Protein AF-R1AU46-F1 (afdb_monomer)

Organism: NCBI:txid1304284

Solvent-accessible surface area (backbone atoms only — not comparable to full-atom values): 3158 Å² total; per-residue (Å²): 117,66,66,64,54,52,53,48,51,66,69,56,68,62,76,66,51,75,42,52,56,90,81,55,86,60,93,91,56,78,82,67,80,53,33,97,87,71,78,38,67,66,56,67,47,78,89

InterPro domains:
  IPR025626 YyzF-like protein [PF14116] (2-47)
  IPR0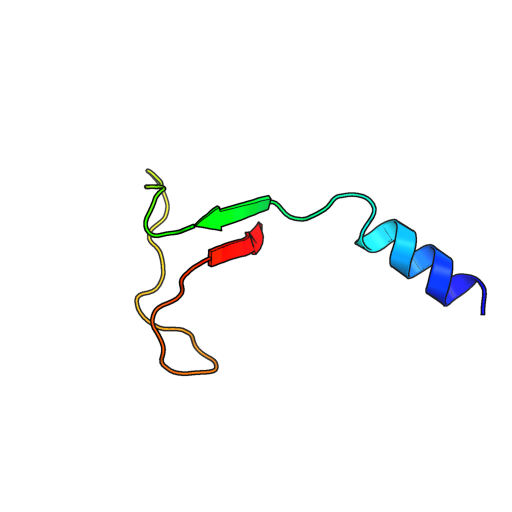25626 YyzF-like protein [TIGR04129] (2-46)

Nearest PDB structures (foldseek):
  4uj4-assembly3_B  TM=4.135E-01  e=5.438E+00  Homo sapiens
  8eam-assembly1_A  TM=4.968E-01  e=8.767E+0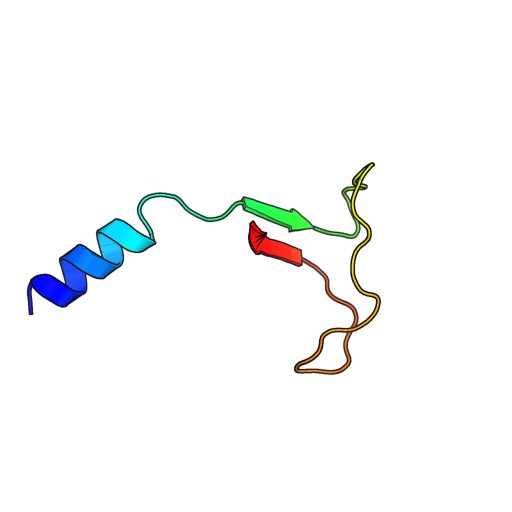0  Saccharolobus solfataricus P2

Foldseek 3Di:
DVVVVVVVCVVVVDAWDKDFLVPDDDPPDDADQADPPPRHGDGIDTD

Secondary structure (DSSP, 8-state):
-HHHHHHHHHHTSSPPPEEETTT---SS----SS-TTTSSPP-EEE-

Radius of gyration: 15.35 Å; Cα contacts (8 Å, |Δi|>4): 34; chains: 1; bounding box: 35×26×31 Å

Mean predicted aligned error: 7.59 Å

Structure (mmCIF, N/CA/C/O backbone):
data_AF-R1AU46-F1
#
_entry.id   AF-R1AU46-F1
#
loop_
_atom_site.group_PDB
_atom_site.id
_atom_site.type_symbol
_atom_site.label_atom_id
_atom_site.label_alt_id
_atom_site.label_comp_id
_atom_site.label_asym_id
_atom_site.label_entity_id
_atom_site.label_seq_id
_atom_site.pdbx_PDB_ins_code
_atom_site.Cartn_x
_atom_site.Cartn_y
_atom_site.Cartn_z
_atom_site.occupancy
_atom_site.B_iso_or_equiv
_atom_site.auth_seq_id
_atom_site.auth_comp_id
_atom_site.auth_asym_id
_atom_site.auth_atom_id
_atom_site.pdbx_PDB_model_num
ATOM 1 N N . MET A 1 1 ? 22.210 -6.561 -17.914 1.00 67.31 1 MET A N 1
ATOM 2 C CA . MET A 1 1 ? 22.437 -6.534 -16.453 1.00 67.31 1 MET A CA 1
ATOM 3 C C . MET A 1 1 ? 22.280 -5.116 -15.922 1.00 67.31 1 MET A C 1
ATOM 5 O O . MET A 1 1 ? 21.505 -4.930 -14.999 1.00 67.31 1 MET A O 1
ATOM 9 N N . GLU A 1 2 ? 22.902 -4.125 -16.563 1.00 81.69 2 GLU A N 1
ATOM 10 C CA . GLU A 1 2 ? 22.830 -2.702 -16.178 1.00 81.69 2 GLU A CA 1
ATOM 11 C C . GLU A 1 2 ? 21.402 -2.124 -16.172 1.00 81.69 2 GLU A C 1
ATOM 13 O O . GLU A 1 2 ? 21.010 -1.506 -15.192 1.00 81.69 2 GLU A O 1
ATOM 18 N N . ILE A 1 3 ? 20.565 -2.459 -17.163 1.00 85.56 3 ILE A N 1
ATOM 19 C CA . ILE A 1 3 ? 19.168 -1.974 -17.266 1.00 85.56 3 ILE A CA 1
ATOM 20 C C . ILE A 1 3 ? 18.321 -2.280 -16.016 1.00 85.56 3 ILE A C 1
ATOM 22 O O . ILE A 1 3 ? 17.445 -1.504 -15.645 1.00 85.56 3 ILE A O 1
ATOM 26 N N . ALA A 1 4 ? 18.537 -3.431 -15.372 1.00 86.88 4 ALA A N 1
ATOM 27 C CA . ALA A 1 4 ? 17.770 -3.801 -14.182 1.00 86.88 4 ALA A CA 1
ATOM 28 C C . ALA A 1 4 ? 18.147 -2.933 -12.974 1.00 86.88 4 ALA A C 1
ATOM 30 O O . ALA A 1 4 ? 17.289 -2.607 -12.160 1.00 86.88 4 ALA A O 1
ATOM 31 N N . ILE A 1 5 ? 19.424 -2.553 -12.887 1.00 87.88 5 ILE A N 1
ATOM 32 C CA . ILE A 1 5 ? 19.948 -1.696 -11.826 1.00 87.88 5 ILE A CA 1
ATOM 33 C C . ILE A 1 5 ? 19.486 -0.258 -12.059 1.00 87.88 5 ILE A C 1
ATOM 35 O O . ILE A 1 5 ? 18.975 0.357 -11.131 1.00 87.88 5 ILE A O 1
ATOM 39 N N . GLU A 1 6 ? 19.574 0.248 -13.292 1.00 90.88 6 GLU A N 1
ATOM 40 C CA . GLU A 1 6 ? 19.079 1.588 -13.644 1.00 90.88 6 GLU A CA 1
ATOM 41 C C . GLU A 1 6 ? 17.590 1.741 -13.326 1.00 90.88 6 GLU A C 1
ATOM 43 O O . GLU A 1 6 ? 17.202 2.689 -12.653 1.00 90.88 6 GLU A O 1
ATOM 48 N N . LYS A 1 7 ? 16.760 0.763 -13.712 1.00 86.44 7 LYS A N 1
ATOM 49 C CA . LYS A 1 7 ? 15.325 0.778 -13.392 1.00 86.44 7 LYS A CA 1
ATOM 50 C C . LYS A 1 7 ? 15.036 0.718 -11.898 1.00 86.44 7 LYS A C 1
ATOM 52 O O . LYS A 1 7 ? 14.068 1.313 -11.448 1.00 86.44 7 LYS A O 1
ATOM 57 N N . PHE A 1 8 ? 15.829 -0.031 -11.136 1.00 87.19 8 PHE A N 1
ATOM 58 C CA . PHE A 1 8 ? 15.679 -0.070 -9.686 1.00 87.19 8 PHE A CA 1
ATOM 59 C C . PHE A 1 8 ? 15.991 1.300 -9.076 1.00 87.19 8 PHE A C 1
ATOM 61 O O . PHE A 1 8 ? 15.214 1.798 -8.270 1.00 87.19 8 PHE A O 1
ATOM 68 N N . VAL A 1 9 ? 17.097 1.923 -9.487 1.00 86.56 9 VAL A N 1
ATOM 69 C CA . VAL A 1 9 ? 17.479 3.251 -8.994 1.00 86.56 9 VAL A CA 1
ATOM 70 C C . VAL A 1 9 ? 16.417 4.288 -9.355 1.00 86.56 9 VAL A C 1
ATOM 72 O O . VAL A 1 9 ? 16.024 5.035 -8.477 1.00 86.56 9 VAL A O 1
ATOM 75 N N . ASP A 1 10 ? 15.902 4.273 -10.584 1.00 86.00 10 ASP A N 1
ATOM 76 C CA . ASP A 1 10 ? 14.860 5.196 -11.058 1.00 86.00 10 ASP A CA 1
ATOM 77 C C . ASP A 1 10 ? 13.539 5.047 -10.273 1.00 86.00 10 ASP A C 1
ATOM 79 O O . ASP A 1 10 ? 12.976 6.021 -9.784 1.00 86.00 10 ASP A O 1
ATOM 83 N N . VAL A 1 11 ? 13.068 3.811 -10.058 1.00 84.06 11 VAL A N 1
ATOM 84 C CA . VAL A 1 11 ? 11.808 3.544 -9.334 1.00 84.06 11 VAL A CA 1
ATOM 85 C C . VAL A 1 11 ? 11.898 3.884 -7.844 1.00 84.06 11 VAL A C 1
ATOM 87 O O . VAL A 1 11 ? 10.899 4.283 -7.250 1.00 84.06 11 VAL A O 1
ATOM 90 N N . TYR A 1 12 ? 13.066 3.699 -7.228 1.00 81.50 12 TYR A N 1
ATOM 91 C CA . TYR A 1 12 ? 13.262 3.882 -5.787 1.00 81.50 12 TYR A CA 1
ATOM 92 C C . TYR A 1 12 ? 14.086 5.127 -5.437 1.00 81.50 12 TYR A C 1
ATOM 94 O O . TYR A 1 12 ? 14.512 5.267 -4.290 1.00 81.50 12 TYR A O 1
ATOM 102 N N . GLU A 1 13 ? 14.314 6.034 -6.392 1.00 81.75 13 GLU A N 1
ATOM 103 C CA . GLU A 1 13 ? 15.026 7.293 -6.150 1.00 81.75 13 GLU A CA 1
ATOM 104 C C . GLU A 1 13 ? 14.284 8.150 -5.119 1.00 81.75 13 GLU A C 1
ATOM 106 O O . GLU A 1 13 ? 14.903 8.785 -4.263 1.00 81.75 13 GLU A O 1
ATOM 111 N N . GLN A 1 14 ? 12.953 8.140 -5.181 1.00 81.56 14 GLN A N 1
ATOM 112 C CA . GLN A 1 14 ? 12.090 8.741 -4.176 1.00 81.56 14 GLN A CA 1
ATOM 113 C C . GLN A 1 14 ? 11.362 7.628 -3.421 1.00 81.56 14 GLN A C 1
ATOM 115 O O . GLN A 1 14 ? 10.587 6.883 -4.027 1.00 81.56 14 GLN A O 1
ATOM 120 N N . PRO A 1 15 ? 11.610 7.467 -2.109 1.00 80.56 15 PRO A N 1
ATOM 121 C CA . PRO A 1 15 ? 10.808 6.558 -1.315 1.00 80.56 15 PRO A CA 1
ATOM 122 C C . PRO A 1 15 ? 9.360 7.068 -1.285 1.00 80.56 15 PRO A C 1
ATOM 124 O O . PRO A 1 15 ? 9.153 8.280 -1.215 1.00 80.56 15 PRO A O 1
ATOM 127 N N . PRO A 1 16 ? 8.367 6.169 -1.315 1.00 82.25 16 PRO A N 1
ATOM 128 C CA . PRO A 1 16 ? 6.980 6.572 -1.166 1.00 82.25 16 PRO A CA 1
ATOM 129 C C . PRO A 1 16 ? 6.716 7.075 0.256 1.00 82.25 16 PRO A C 1
ATOM 131 O O . PRO A 1 16 ? 7.367 6.645 1.219 1.00 82.25 16 PRO A O 1
ATOM 134 N N . ASP A 1 17 ? 5.722 7.940 0.399 1.00 85.69 17 ASP A N 1
ATOM 135 C CA . ASP A 1 17 ? 5.307 8.462 1.692 1.00 85.69 17 ASP A CA 1
ATOM 136 C C . ASP A 1 17 ? 4.447 7.422 2.419 1.00 85.69 17 ASP A C 1
ATOM 138 O O . ASP A 1 17 ? 3.431 6.953 1.904 1.00 85.69 17 ASP A O 1
ATOM 142 N N . ILE A 1 18 ? 4.847 7.050 3.640 1.00 86.69 18 ILE A N 1
ATOM 143 C CA . ILE A 1 18 ? 4.143 6.045 4.447 1.00 86.69 18 ILE A CA 1
ATOM 144 C C . ILE A 1 18 ? 3.482 6.714 5.648 1.00 86.69 18 ILE A C 1
ATOM 146 O O . ILE A 1 18 ? 4.157 7.226 6.544 1.00 86.69 18 ILE A O 1
ATOM 150 N N . TYR A 1 19 ? 2.156 6.626 5.716 1.00 86.69 19 TYR A N 1
ATOM 151 C CA . TYR A 1 19 ? 1.357 7.172 6.807 1.00 86.69 19 TYR A CA 1
ATOM 152 C C . TYR A 1 19 ? 0.689 6.068 7.622 1.00 86.69 19 TYR A C 1
ATOM 154 O O . TYR A 1 19 ? 0.075 5.158 7.071 1.00 86.69 19 TYR A O 1
ATOM 162 N N . GLU A 1 20 ? 0.764 6.158 8.949 1.00 86.88 20 GLU A N 1
ATOM 163 C CA . GLU A 1 20 ? 0.059 5.250 9.856 1.00 86.88 20 GLU A CA 1
ATOM 164 C C . GLU A 1 20 ? -1.372 5.745 10.076 1.00 86.88 20 GLU A C 1
ATOM 166 O O . GLU A 1 20 ? -1.58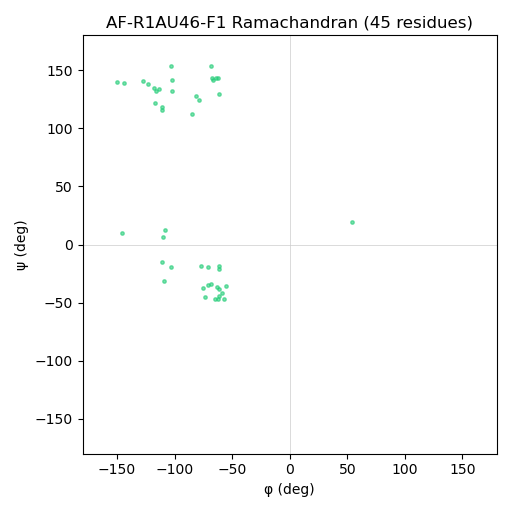9 6.785 10.700 1.00 86.88 20 GLU A O 1
ATOM 171 N N . LEU A 1 21 ? -2.349 4.987 9.578 1.00 85.19 21 LEU A N 1
ATOM 172 C CA . LEU A 1 21 ? -3.763 5.379 9.553 1.00 85.19 21 LEU A CA 1
ATOM 173 C C . LEU A 1 21 ? -4.366 5.605 10.949 1.00 85.19 21 LEU A C 1
ATOM 175 O O . LEU A 1 21 ? -5.356 6.311 11.075 1.00 85.19 21 LEU A O 1
ATOM 179 N N . ASP A 1 22 ? -3.760 5.035 11.993 1.00 80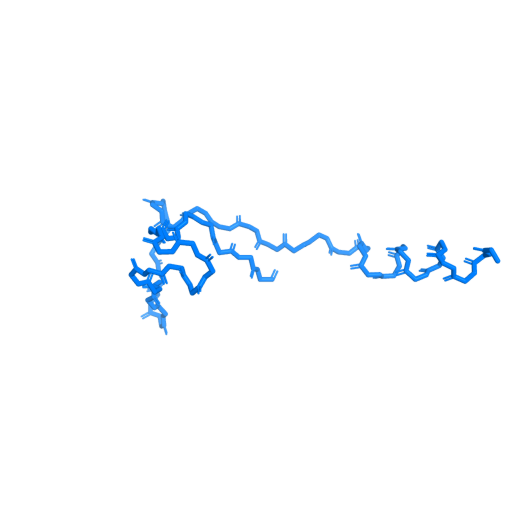.25 22 ASP A N 1
ATOM 180 C CA . ASP A 1 22 ? -4.172 5.225 13.392 1.00 80.25 22 ASP A CA 1
ATOM 181 C C . ASP A 1 22 ? -3.725 6.585 13.969 1.00 80.25 22 ASP A C 1
ATOM 183 O O . ASP A 1 22 ? -4.259 7.058 14.970 1.00 80.25 22 ASP A O 1
ATOM 187 N N . LYS A 1 23 ? -2.737 7.242 13.343 1.00 78.25 23 LYS A N 1
ATOM 188 C CA . LYS A 1 23 ? -2.133 8.492 13.840 1.00 78.25 23 LYS A CA 1
ATOM 189 C C . LYS A 1 23 ? -2.455 9.719 13.003 1.00 78.25 23 LYS A C 1
ATOM 191 O O . LYS A 1 23 ? -2.224 10.835 13.468 1.00 78.25 23 LYS A O 1
ATOM 196 N N . VAL A 1 24 ? -2.951 9.537 11.782 1.00 75.44 24 VAL A N 1
ATOM 197 C CA . VAL A 1 24 ? -3.258 10.640 10.869 1.00 75.44 24 VAL A CA 1
ATOM 198 C C . VAL A 1 24 ? -4.717 10.597 10.435 1.00 75.44 24 VAL A C 1
ATOM 200 O O . VAL A 1 24 ? -5.266 9.541 10.142 1.00 75.44 24 VAL A O 1
ATOM 203 N N . SER A 1 25 ? -5.346 11.769 10.391 1.00 74.06 25 SER A N 1
ATOM 204 C CA . SER A 1 25 ? -6.681 11.941 9.819 1.00 74.06 25 SER A CA 1
ATOM 205 C C . SER A 1 25 ? -6.570 12.854 8.606 1.00 74.06 25 SER A C 1
ATOM 207 O O . SER A 1 25 ? -5.908 13.891 8.662 1.00 74.06 25 SER A O 1
ATOM 209 N N . PHE A 1 26 ? -7.180 12.441 7.500 1.00 79.50 26 PHE A N 1
ATOM 210 C CA . PHE A 1 26 ?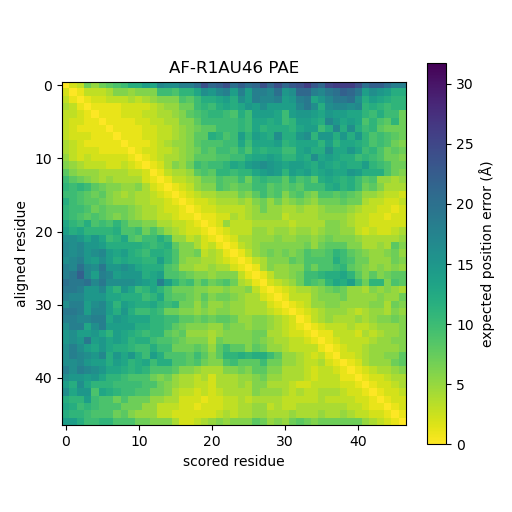 -7.201 13.197 6.254 1.00 79.50 26 PHE A CA 1
ATOM 211 C C . PHE A 1 26 ? -8.565 13.883 6.119 1.00 79.50 26 PHE A C 1
ATOM 213 O O . PHE A 1 26 ? -9.587 13.305 6.484 1.00 79.50 26 PHE A O 1
ATOM 220 N N . THR A 1 27 ? -8.599 15.118 5.616 1.00 79.19 27 THR A N 1
ATOM 221 C CA . THR A 1 27 ? -9.852 15.879 5.452 1.00 79.19 27 THR A CA 1
ATOM 222 C C . THR A 1 27 ? -10.686 15.397 4.270 1.00 79.19 27 THR A C 1
ATOM 224 O O . THR A 1 27 ? -11.907 15.345 4.369 1.00 79.19 27 THR A O 1
ATOM 227 N N . ASP A 1 28 ? -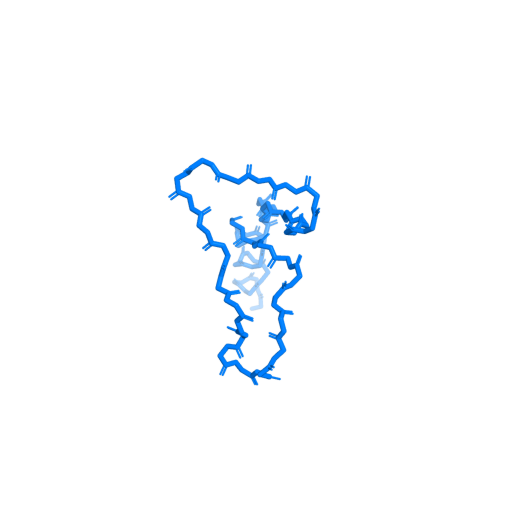10.028 15.016 3.176 1.00 78.88 28 ASP A N 1
ATOM 228 C CA . ASP A 1 28 ? -10.671 14.679 1.898 1.00 78.88 28 ASP A CA 1
ATOM 229 C C . ASP A 1 28 ? -10.607 13.185 1.556 1.00 78.88 28 ASP A C 1
ATOM 231 O O . ASP A 1 28 ? -10.999 12.768 0.466 1.00 78.88 28 ASP A O 1
ATOM 235 N N . TRP A 1 29 ? -10.111 12.352 2.474 1.00 82.25 29 TRP A N 1
ATOM 236 C CA . TRP A 1 29 ? -9.955 10.921 2.236 1.00 82.25 29 TRP A CA 1
ATOM 237 C C . TRP A 1 29 ? -10.242 10.102 3.493 1.00 82.25 29 TRP A C 1
ATOM 239 O O . TRP A 1 29 ? -9.840 10.461 4.596 1.00 82.25 29 TRP A O 1
ATOM 249 N N . THR A 1 30 ? -10.933 8.976 3.321 1.00 76.00 30 THR A N 1
ATOM 250 C CA . THR A 1 30 ? -11.193 8.009 4.393 1.00 76.00 30 THR A CA 1
ATOM 251 C C . THR A 1 30 ? -10.559 6.682 4.027 1.00 76.00 30 THR A C 1
ATOM 253 O O . THR A 1 30 ? -10.661 6.228 2.885 1.00 76.00 30 THR A O 1
ATOM 256 N N . SER A 1 31 ? -9.878 6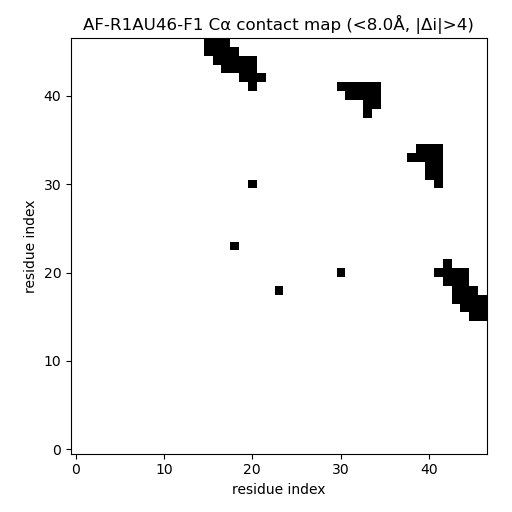.066 4.992 1.00 77.75 31 SER A N 1
ATOM 257 C CA . SER A 1 31 ? -9.261 4.768 4.77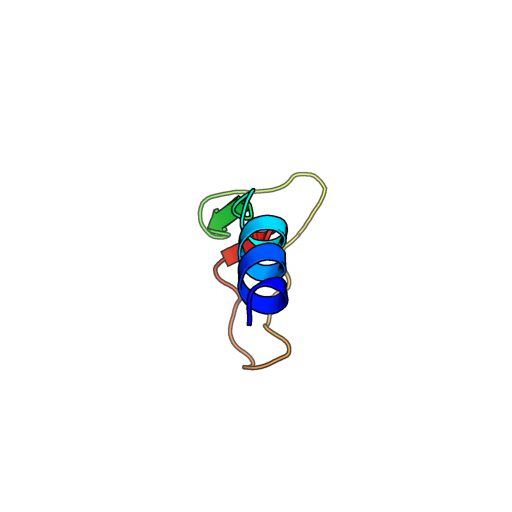3 1.00 77.75 31 SER A CA 1
ATOM 258 C C . SER A 1 31 ? -10.322 3.691 4.553 1.00 77.75 31 SER A C 1
ATOM 260 O O . SER A 1 31 ? -11.373 3.707 5.201 1.00 77.75 31 SER A O 1
ATOM 262 N N . PRO A 1 32 ? -10.075 2.734 3.642 1.00 82.00 32 PRO A N 1
ATOM 263 C CA . PRO A 1 32 ? -10.970 1.603 3.480 1.00 82.00 32 PRO A CA 1
ATOM 264 C C . PRO A 1 32 ? -11.013 0.783 4.773 1.00 82.00 32 PRO A C 1
ATOM 266 O O . PRO A 1 32 ? -10.006 0.605 5.454 1.00 82.00 32 PRO A O 1
ATOM 269 N N . ASN A 1 33 ? -12.186 0.248 5.108 1.00 80.31 33 ASN A N 1
ATOM 270 C CA . ASN A 1 33 ? -12.365 -0.529 6.339 1.00 80.31 33 ASN A CA 1
ATOM 271 C C . ASN A 1 33 ? -11.677 -1.904 6.284 1.00 80.31 33 ASN A C 1
ATOM 273 O O . ASN A 1 33 ? -11.475 -2.546 7.316 1.00 80.31 33 ASN A O 1
ATOM 277 N N . THR A 1 34 ? -11.356 -2.401 5.087 1.00 83.06 34 THR A N 1
ATOM 278 C CA . THR A 1 34 ? -10.877 -3.771 4.883 1.00 83.06 34 THR A CA 1
ATOM 279 C C . THR A 1 34 ? -9.945 -3.835 3.675 1.00 83.06 34 THR A C 1
ATOM 281 O O . THR A 1 34 ? -10.173 -3.162 2.676 1.00 83.06 34 THR A O 1
ATOM 284 N N . CYS A 1 35 ? -8.867 -4.609 3.786 1.00 82.94 35 CYS A N 1
ATOM 285 C CA . CYS A 1 35 ? -7.903 -4.842 2.715 1.00 82.94 35 CYS A CA 1
ATOM 286 C C . CYS A 1 35 ? -8.408 -5.913 1.741 1.00 82.94 35 CYS A C 1
ATOM 288 O O . CYS A 1 35 ? -8.660 -7.043 2.162 1.00 82.94 35 CYS A O 1
ATOM 290 N N . ASP A 1 36 ? -8.414 -5.594 0.445 1.00 80.75 36 ASP A N 1
ATOM 291 C CA . ASP A 1 36 ? -8.901 -6.467 -0.638 1.00 80.75 36 ASP A CA 1
ATOM 292 C C . ASP A 1 36 ? -8.144 -7.801 -0.788 1.00 80.75 36 ASP A C 1
ATOM 294 O O . ASP A 1 36 ? -8.636 -8.732 -1.417 1.00 80.75 36 A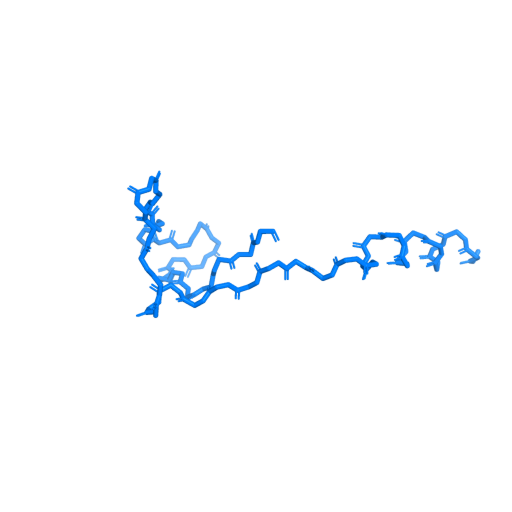SP A O 1
ATOM 298 N N . TYR A 1 37 ? -6.936 -7.909 -0.225 1.00 82.88 37 TYR A N 1
ATOM 299 C CA . TYR A 1 37 ? -6.074 -9.089 -0.378 1.00 82.88 37 TYR A CA 1
ATOM 300 C C . TYR A 1 37 ? -6.055 -10.013 0.839 1.00 82.88 37 TYR A C 1
ATOM 302 O O . TYR A 1 37 ? -5.602 -11.153 0.732 1.00 82.88 37 TYR A O 1
ATOM 310 N N . CYS A 1 38 ? -6.450 -9.526 2.018 1.00 84.31 38 CYS A N 1
ATOM 311 C CA . CYS A 1 38 ? -6.292 -10.300 3.252 1.00 84.31 38 CYS A CA 1
ATOM 312 C C . CYS A 1 38 ? -7.398 -10.112 4.296 1.00 84.31 38 CYS A C 1
ATOM 314 O O . CYS A 1 38 ? -7.214 -10.578 5.421 1.00 84.31 38 CYS A O 1
ATOM 316 N N . ASP A 1 39 ? -8.501 -9.436 3.956 1.00 83.94 39 ASP A N 1
ATOM 317 C CA . ASP A 1 39 ? -9.674 -9.210 4.819 1.00 83.94 39 ASP A CA 1
ATOM 318 C C . ASP A 1 39 ? -9.359 -8.564 6.187 1.00 83.94 39 ASP A C 1
ATOM 320 O O . ASP A 1 39 ? -10.134 -8.636 7.140 1.00 83.94 39 ASP A O 1
ATOM 324 N N . LYS A 1 40 ? -8.196 -7.916 6.316 1.00 85.50 40 LYS A N 1
ATOM 325 C CA . LYS A 1 40 ? -7.747 -7.235 7.541 1.00 85.50 40 LYS A CA 1
ATOM 326 C C . LYS A 1 40 ? -7.912 -5.729 7.412 1.00 85.50 40 LYS A C 1
ATOM 328 O O . LYS A 1 40 ? -7.828 -5.187 6.315 1.00 85.50 40 LYS A O 1
ATOM 333 N N . ALA A 1 41 ? -8.074 -5.046 8.543 1.00 84.38 41 ALA A N 1
ATOM 334 C CA . ALA A 1 41 ? -8.047 -3.589 8.571 1.00 84.38 41 ALA A CA 1
ATOM 335 C C . ALA A 1 41 ? -6.672 -3.072 8.090 1.00 84.38 41 ALA A C 1
ATOM 337 O O . ALA A 1 41 ? -5.639 -3.553 8.583 1.00 84.38 41 ALA A O 1
ATOM 338 N N . PRO A 1 42 ? -6.629 -2.128 7.133 1.00 84.75 42 PRO A N 1
ATOM 339 C CA . PRO A 1 42 ? -5.377 -1.537 6.680 1.00 84.75 42 PRO A CA 1
ATOM 340 C C . PRO A 1 42 ? -4.748 -0.694 7.794 1.00 84.75 42 PRO A C 1
ATOM 342 O O . PRO A 1 42 ? -5.441 -0.027 8.556 1.00 84.75 42 PRO A O 1
ATOM 345 N N . LYS A 1 43 ? -3.414 -0.731 7.886 1.00 85.94 43 LYS A N 1
ATOM 346 C CA . LYS A 1 43 ? -2.643 0.004 8.908 1.00 85.94 43 LYS A CA 1
ATOM 347 C C . LYS A 1 43 ? -1.853 1.182 8.351 1.00 85.94 43 LYS A C 1
ATOM 349 O O . LYS A 1 43 ? -1.653 2.168 9.052 1.00 85.94 43 LYS A O 1
ATOM 354 N N . TYR A 1 44 ? -1.408 1.066 7.105 1.00 86.38 44 TYR A N 1
ATOM 355 C CA . TYR A 1 44 ? -0.537 2.039 6.466 1.00 86.38 44 TYR A CA 1
ATOM 356 C C . TYR A 1 44 ? -1.132 2.480 5.134 1.00 86.38 44 TYR A C 1
ATOM 358 O O . TYR A 1 44 ? -1.680 1.654 4.402 1.00 86.38 44 TYR A O 1
ATOM 366 N N . LEU A 1 45 ? -1.000 3.766 4.835 1.00 85.31 45 LEU A N 1
ATOM 367 C CA . LEU A 1 45 ? -1.210 4.343 3.514 1.00 85.31 45 LEU A CA 1
ATOM 368 C C . LEU A 1 45 ? 0.162 4.605 2.891 1.00 85.31 45 LEU A C 1
ATOM 370 O O . LEU A 1 45 ? 1.027 5.157 3.563 1.00 85.31 45 LEU A O 1
ATOM 374 N N . VAL A 1 46 ? 0.343 4.195 1.639 1.00 84.19 46 VAL A N 1
ATOM 375 C CA . VAL A 1 46 ? 1.564 4.412 0.855 1.00 84.19 46 VAL A CA 1
ATOM 376 C C . VAL A 1 46 ? 1.184 5.281 -0.343 1.00 84.19 46 VAL A C 1
ATOM 378 O O . VAL A 1 46 ? 0.278 4.886 -1.083 1.00 84.19 46 VAL A O 1
ATOM 381 N N . VAL A 1 47 ? 1.817 6.447 -0.491 1.00 81.31 47 VAL A N 1
ATOM 382 C CA . VAL A 1 47 ? 1.569 7.433 -1.564 1.00 81.31 47 VAL A CA 1
ATOM 383 C C . VAL A 1 47 ? 2.834 7.666 -2.374 1.00 81.31 47 VAL A C 1
ATOM 385 O O . VAL A 1 47 ? 3.921 7.701 -1.757 1.00 81.31 47 VAL A O 1
#

pLDDT: mean 82.74, std 4.17, range [67.31, 90.88]

Sequence (47 aa):
MEIAIEKFVDVYEQPPDIYELDKVSFTDWTSPNTCDYCDKAPKYLVV